Protein AF-A0A5J4SPM7-F1 (afdb_monomer_lite)

Foldseek 3Di:
DPDPVVVVVVVVVPPPQDWDWDDQDPDIDTAGPVQVVQNVQLVVLVCQQVAQQCNPVPRAHRADSLQSVLVVLLVRVLQVVCCVVPVDGADHWHWDADGNNKIWTWDDDPQKTKIKIQHHSQPKIKMWMDRVPPDIDIDIGRSNDDDSVPDDTRDDD

Structure (mmCIF, N/CA/C/O backbone):
data_AF-A0A5J4SPM7-F1
#
_entry.id   AF-A0A5J4SPM7-F1
#
loop_
_atom_site.group_PDB
_atom_site.id
_atom_site.type_symbol
_atom_site.label_atom_id
_atom_site.label_alt_id
_atom_site.label_comp_id
_atom_site.label_asym_id
_atom_site.label_entity_id
_atom_site.label_seq_id
_atom_site.pdbx_PDB_ins_code
_atom_site.Cartn_x
_atom_site.Cartn_y
_atom_site.Cartn_z
_atom_site.occupancy
_atom_site.B_iso_or_equiv
_atom_site.auth_seq_id
_atom_site.auth_comp_id
_atom_site.auth_asym_id
_atom_site.auth_atom_id
_atom_site.pdbx_PDB_model_num
ATOM 1 N N . MET A 1 1 ? -25.892 44.968 8.068 1.00 48.62 1 MET A N 1
ATOM 2 C CA . MET A 1 1 ? -24.597 44.556 8.648 1.00 48.62 1 MET A CA 1
ATOM 3 C C . MET A 1 1 ? -24.746 43.128 9.150 1.00 48.62 1 MET A C 1
ATOM 5 O O . MET A 1 1 ? -25.232 42.936 10.255 1.00 48.62 1 MET A O 1
ATOM 9 N N . ALA A 1 2 ? -24.437 42.134 8.314 1.00 47.12 2 ALA A N 1
ATOM 10 C CA . ALA A 1 2 ? -24.294 40.752 8.770 1.00 47.12 2 ALA A CA 1
ATOM 11 C C . ALA A 1 2 ? -22.929 40.648 9.463 1.00 47.12 2 ALA A C 1
ATOM 13 O O . ALA A 1 2 ? -21.918 41.050 8.888 1.00 47.12 2 ALA A O 1
ATOM 14 N N . THR A 1 3 ? -22.915 40.249 10.730 1.00 48.22 3 THR A N 1
ATOM 15 C CA . THR A 1 3 ? -21.706 40.210 11.556 1.00 48.22 3 THR A CA 1
ATOM 16 C C . THR A 1 3 ? -20.818 39.033 11.147 1.00 48.22 3 THR A C 1
ATOM 18 O O . THR A 1 3 ? -21.316 37.949 10.847 1.00 48.22 3 THR A O 1
ATOM 21 N N . LEU A 1 4 ? -19.497 39.244 11.158 1.00 52.56 4 LEU A N 1
ATOM 22 C CA . LEU A 1 4 ? -18.453 38.249 10.852 1.00 52.56 4 LEU A CA 1
ATOM 23 C C . LEU A 1 4 ? -18.667 36.889 11.560 1.00 52.56 4 LEU A C 1
ATOM 25 O O . LEU A 1 4 ? -18.386 35.849 10.977 1.00 52.56 4 LEU A O 1
ATOM 29 N N . ASN A 1 5 ? -19.303 36.883 12.739 1.00 57.19 5 ASN A N 1
ATOM 30 C CA . ASN A 1 5 ? -19.656 35.676 13.501 1.00 57.19 5 ASN A CA 1
ATOM 31 C C . ASN A 1 5 ? -20.579 34.685 12.764 1.00 57.19 5 ASN A C 1
ATOM 33 O O . ASN A 1 5 ? -20.575 33.496 13.075 1.00 57.19 5 ASN A O 1
ATOM 37 N N . SER A 1 6 ? -21.389 35.149 11.808 1.00 60.97 6 SER A N 1
ATOM 38 C CA . SER A 1 6 ? -22.260 34.274 11.009 1.00 60.97 6 SER A CA 1
ATOM 39 C C . SER A 1 6 ? -21.468 33.524 9.939 1.00 60.97 6 SER A C 1
ATOM 41 O O . SER A 1 6 ? -21.817 32.397 9.607 1.00 60.97 6 SER A O 1
ATOM 43 N N . LEU A 1 7 ? -20.396 34.129 9.414 1.00 56.75 7 LEU A N 1
ATOM 44 C CA . LEU A 1 7 ? -19.553 33.499 8.402 1.00 56.75 7 LEU A CA 1
ATOM 45 C C . LEU A 1 7 ? -18.629 32.454 9.031 1.00 56.75 7 LEU A C 1
ATOM 47 O O . LEU A 1 7 ? -18.520 31.376 8.477 1.00 56.75 7 LEU A O 1
ATOM 51 N N . ASP A 1 8 ? -18.047 32.710 10.205 1.00 58.88 8 ASP A N 1
ATOM 52 C CA . ASP A 1 8 ? -17.211 31.716 10.902 1.00 58.88 8 ASP A CA 1
ATOM 53 C C . ASP A 1 8 ? -18.027 30.510 11.391 1.00 58.88 8 ASP A C 1
ATOM 55 O O . ASP A 1 8 ? -17.597 29.369 11.252 1.00 58.88 8 ASP A O 1
ATOM 59 N N . SER A 1 9 ? -19.254 30.738 11.873 1.00 58.12 9 SER A N 1
ATOM 60 C CA . SER A 1 9 ? -20.209 29.665 12.186 1.00 58.12 9 SER A CA 1
ATOM 61 C C . SER A 1 9 ? -20.614 28.879 10.928 1.00 58.12 9 SER A C 1
ATOM 63 O O . SER A 1 9 ? -20.630 27.645 10.924 1.00 58.12 9 SER A O 1
ATOM 65 N N . PHE A 1 10 ? -20.849 29.574 9.813 1.00 57.56 10 PHE A N 1
ATOM 66 C CA . PHE A 1 10 ? -21.133 28.948 8.522 1.00 57.56 10 PHE A CA 1
ATOM 67 C C . PHE A 1 10 ? -19.929 28.164 7.976 1.00 57.56 10 PHE A C 1
ATOM 69 O O . PHE A 1 10 ? -20.086 27.043 7.523 1.00 57.56 10 PHE A O 1
ATOM 76 N N . LEU A 1 11 ? -18.708 28.680 8.099 1.00 50.69 11 LEU A N 1
ATOM 77 C CA . LEU A 1 11 ? -17.476 28.006 7.681 1.00 50.69 11 LEU A CA 1
ATOM 78 C C . LEU A 1 11 ? -17.077 26.866 8.625 1.00 50.69 11 LEU A C 1
ATOM 80 O O . LEU A 1 11 ? -16.393 25.952 8.193 1.00 50.69 11 LEU A O 1
ATOM 84 N N . SER A 1 12 ? -17.522 26.881 9.883 1.00 53.44 12 SER A N 1
ATOM 85 C CA . SER A 1 12 ? -17.404 25.735 10.795 1.00 53.44 12 SER A CA 1
ATOM 86 C C . SER A 1 12 ? -18.469 24.655 10.556 1.00 53.44 12 SER A C 1
ATOM 88 O O . SER A 1 12 ? -18.265 23.504 10.930 1.00 53.44 12 SER A O 1
ATOM 90 N N . SER A 1 13 ? -19.595 25.010 9.924 1.00 50.16 13 SER A N 1
ATOM 91 C CA . SER A 1 13 ? -20.666 24.074 9.540 1.00 50.16 13 SER A CA 1
ATOM 92 C C . SER A 1 13 ? -20.545 23.579 8.098 1.00 50.16 13 SER A C 1
ATOM 94 O O . SER A 1 13 ? -21.043 22.501 7.776 1.00 50.16 13 SER A O 1
ATOM 96 N N . ILE A 1 14 ? -19.821 24.301 7.241 1.00 48.16 14 ILE A N 1
ATOM 97 C CA . ILE A 1 14 ? -19.238 23.740 6.031 1.00 48.16 14 ILE A CA 1
ATOM 98 C C . ILE A 1 14 ? -17.984 23.001 6.478 1.00 48.16 14 ILE A C 1
ATOM 100 O O . ILE A 1 14 ? -16.951 23.605 6.736 1.00 48.16 14 ILE A O 1
ATOM 104 N N . ASN A 1 15 ? -18.066 21.680 6.557 1.00 52.09 15 ASN A N 1
ATOM 105 C CA . ASN A 1 15 ? -16.905 20.818 6.723 1.00 52.09 15 ASN A CA 1
ATOM 106 C C . ASN A 1 15 ? -16.030 20.905 5.453 1.00 52.09 15 ASN A C 1
ATOM 108 O O . ASN A 1 15 ? -16.024 19.993 4.627 1.00 52.09 15 ASN A O 1
ATOM 112 N N . ILE A 1 16 ? -15.359 22.044 5.227 1.00 55.81 16 ILE A N 1
ATOM 113 C CA . ILE A 1 16 ? -14.325 22.175 4.203 1.00 55.81 16 ILE A CA 1
ATOM 114 C C . ILE A 1 16 ? -13.153 21.379 4.754 1.00 55.81 16 ILE A C 1
ATOM 116 O O . ILE A 1 16 ? -12.290 21.924 5.444 1.00 55.81 16 ILE A O 1
ATOM 120 N N . GLN A 1 17 ? -13.173 20.070 4.507 1.00 63.72 17 GLN A N 1
ATOM 121 C CA . GLN A 1 17 ? -12.038 19.215 4.800 1.00 63.72 17 GLN A CA 1
ATOM 122 C C . GLN A 1 17 ? -10.814 19.873 4.176 1.00 63.72 17 GLN A C 1
ATOM 124 O O . GLN A 1 17 ? -10.783 20.148 2.973 1.00 63.72 17 GLN A O 1
ATOM 129 N N . ARG A 1 18 ? -9.832 20.207 5.013 1.00 85.06 18 ARG A N 1
ATOM 130 C CA . ARG A 1 18 ? -8.551 20.677 4.506 1.00 85.06 18 ARG A CA 1
ATOM 131 C C . ARG A 1 18 ? -7.925 19.508 3.755 1.00 85.06 18 ARG A C 1
ATOM 133 O O . ARG A 1 18 ? -7.918 18.379 4.244 1.00 85.06 18 ARG A O 1
ATOM 140 N N . LEU A 1 19 ? -7.490 19.788 2.533 1.00 91.19 19 LEU A N 1
ATOM 141 C CA . LEU A 1 19 ? -6.894 18.802 1.648 1.00 91.19 19 LEU A CA 1
ATOM 142 C C . LEU A 1 19 ? -5.424 19.146 1.461 1.00 91.19 19 LEU A C 1
ATOM 144 O O . LEU A 1 19 ? -5.074 20.274 1.117 1.00 91.19 19 LEU A O 1
ATOM 148 N N . GLU A 1 20 ? -4.588 18.145 1.664 1.00 94.38 20 GLU A N 1
ATOM 149 C CA . GLU A 1 20 ? -3.213 18.110 1.204 1.00 94.38 20 GLU A CA 1
ATOM 150 C C . GLU A 1 20 ? -3.167 17.529 -0.214 1.00 94.38 20 GLU A C 1
ATOM 152 O O . GLU A 1 20 ? -4.097 16.849 -0.666 1.00 94.38 20 GLU A O 1
ATOM 157 N N . THR A 1 21 ? -2.067 17.779 -0.921 1.00 95.38 21 THR A N 1
ATOM 158 C CA . THR A 1 21 ? -1.833 17.201 -2.250 1.00 95.38 21 THR A CA 1
ATOM 159 C C . THR A 1 21 ? -0.586 16.330 -2.254 1.00 95.38 21 THR A C 1
ATOM 161 O O . THR A 1 21 ? 0.427 16.663 -1.637 1.00 95.38 21 THR A O 1
ATOM 164 N N . TYR A 1 22 ? -0.665 15.209 -2.964 1.00 96.62 22 TYR A N 1
ATOM 165 C CA . TYR A 1 22 ? 0.474 14.365 -3.304 1.00 96.62 22 TYR A CA 1
ATOM 166 C C . TYR A 1 22 ? 0.477 14.149 -4.814 1.00 96.62 22 TYR A C 1
ATOM 168 O O . TYR A 1 22 ? -0.584 13.998 -5.414 1.00 96.62 22 TYR A O 1
ATOM 176 N N . THR A 1 23 ? 1.646 14.197 -5.443 1.00 96.56 23 THR A N 1
ATOM 177 C CA . THR A 1 23 ? 1.794 13.976 -6.887 1.00 96.56 23 THR A CA 1
ATOM 178 C C . THR A 1 23 ? 2.712 12.788 -7.089 1.00 96.56 23 THR A C 1
ATOM 180 O O . THR A 1 23 ? 3.804 12.773 -6.530 1.00 96.56 23 THR A O 1
ATOM 183 N N . CYS A 1 24 ? 2.270 11.818 -7.880 1.00 95.44 24 CYS A N 1
ATOM 184 C CA . CYS A 1 24 ? 3.075 10.680 -8.297 1.00 95.44 24 CYS A CA 1
ATOM 185 C C . CYS A 1 24 ? 2.943 10.549 -9.810 1.00 95.44 24 CYS A C 1
ATOM 187 O O . CYS A 1 24 ? 1.830 10.467 -10.327 1.00 95.44 24 CYS A O 1
ATOM 189 N N . GLU A 1 25 ? 4.073 10.600 -10.513 1.00 91.06 25 GLU A N 1
ATOM 190 C CA . GLU A 1 25 ? 4.115 10.665 -11.975 1.00 91.06 25 GLU A CA 1
ATOM 191 C C . GLU A 1 25 ? 3.183 11.756 -12.545 1.00 91.06 25 GLU A C 1
ATOM 193 O O . GLU A 1 25 ? 3.456 12.946 -12.387 1.00 91.06 25 GLU A O 1
ATOM 198 N N . ASN A 1 26 ? 2.084 11.358 -13.196 1.00 90.25 26 ASN A N 1
ATOM 199 C CA . ASN A 1 26 ? 1.096 12.246 -13.815 1.00 90.25 26 ASN A CA 1
ATOM 200 C C . ASN A 1 26 ? -0.225 12.327 -13.025 1.00 90.25 26 ASN A C 1
ATOM 202 O O . ASN A 1 26 ? -1.168 12.978 -13.480 1.00 90.25 26 ASN A O 1
ATOM 206 N N . GLU A 1 27 ? -0.314 11.677 -11.862 1.00 94.12 27 GLU A N 1
ATOM 207 C CA . GLU A 1 27 ? -1.502 11.666 -11.009 1.00 94.12 27 GLU A CA 1
ATOM 208 C C . GLU A 1 27 ? -1.349 12.630 -9.827 1.00 94.12 27 GLU A C 1
ATOM 210 O O . GLU A 1 27 ? -0.318 12.681 -9.152 1.00 94.12 27 GLU A O 1
ATOM 215 N N . VAL A 1 28 ? -2.410 13.398 -9.557 1.00 96.62 28 VAL A N 1
ATOM 216 C CA . VAL A 1 28 ? -2.501 14.295 -8.400 1.00 96.62 28 VAL A CA 1
ATOM 217 C C . VAL A 1 28 ? -3.594 13.789 -7.472 1.00 96.62 28 VAL A C 1
ATOM 219 O O . VAL A 1 28 ? -4.771 13.740 -7.829 1.00 96.62 28 VAL A O 1
ATOM 222 N N . PHE A 1 29 ? -3.206 13.470 -6.246 1.00 96.81 29 PHE A N 1
ATOM 223 C CA . PHE A 1 29 ? -4.092 12.979 -5.207 1.00 96.81 29 PHE A CA 1
ATOM 224 C C . PHE A 1 29 ? -4.439 14.098 -4.233 1.00 96.81 29 PHE A C 1
ATOM 226 O O . PHE A 1 29 ? -3.554 14.743 -3.672 1.00 96.81 29 PHE A O 1
ATOM 233 N N . SER A 1 30 ? -5.733 14.292 -3.980 1.00 95.38 30 SER A N 1
ATOM 234 C CA . SER A 1 30 ? -6.211 15.089 -2.846 1.00 95.38 30 SER A CA 1
ATOM 235 C C . SER A 1 30 ? -6.432 14.190 -1.635 1.00 95.38 30 SER A C 1
ATOM 237 O O . SER A 1 30 ? -7.188 13.213 -1.720 1.00 95.38 30 SER A O 1
ATOM 239 N N . ILE A 1 31 ? -5.785 14.523 -0.523 1.00 95.44 31 ILE A N 1
ATOM 240 C CA . ILE A 1 31 ? -5.717 13.705 0.689 1.00 95.44 31 ILE A CA 1
ATOM 241 C C . ILE A 1 31 ? -6.232 14.540 1.873 1.00 95.44 31 ILE A C 1
ATOM 243 O O . ILE A 1 31 ? -5.764 15.662 2.046 1.00 95.44 31 ILE A O 1
ATOM 247 N N . PRO A 1 32 ? -7.171 14.039 2.695 1.00 95.38 32 PRO A N 1
ATOM 248 C CA . PRO A 1 32 ? -7.556 14.689 3.951 1.00 95.38 32 PRO A CA 1
ATOM 249 C C . PRO A 1 32 ? -6.342 15.029 4.823 1.00 95.38 32 PRO A C 1
ATOM 251 O O . PRO A 1 32 ? -5.438 14.206 4.969 1.00 95.38 32 PRO A O 1
ATOM 254 N N . THR A 1 33 ? -6.307 16.220 5.425 1.00 94.88 33 THR A N 1
ATOM 255 C CA . THR A 1 33 ? -5.197 16.640 6.301 1.00 94.88 33 THR A CA 1
ATOM 256 C C . THR A 1 33 ? -4.978 15.680 7.478 1.00 94.88 33 THR A C 1
ATOM 258 O O . THR A 1 33 ? -3.853 15.539 7.958 1.00 94.88 33 THR A O 1
ATOM 261 N N . GLU A 1 34 ? -6.010 14.969 7.924 1.00 94.75 34 GLU A N 1
ATOM 262 C CA . GLU A 1 34 ? -5.936 13.916 8.942 1.00 94.75 34 GLU A CA 1
ATOM 263 C C . GLU A 1 34 ? -5.013 12.761 8.516 1.00 94.75 34 GLU A C 1
ATOM 265 O O . GLU A 1 34 ? -4.312 12.185 9.346 1.00 94.75 34 GLU A O 1
ATOM 270 N N . LEU A 1 35 ? -4.925 12.494 7.209 1.00 95.94 35 LEU A N 1
ATOM 271 C CA . LEU A 1 35 ? -4.050 11.490 6.605 1.00 95.94 35 LEU A CA 1
ATOM 272 C C . LEU A 1 35 ? -2.684 12.063 6.180 1.00 95.94 35 LEU A C 1
ATOM 274 O O . LEU A 1 35 ? -1.932 11.397 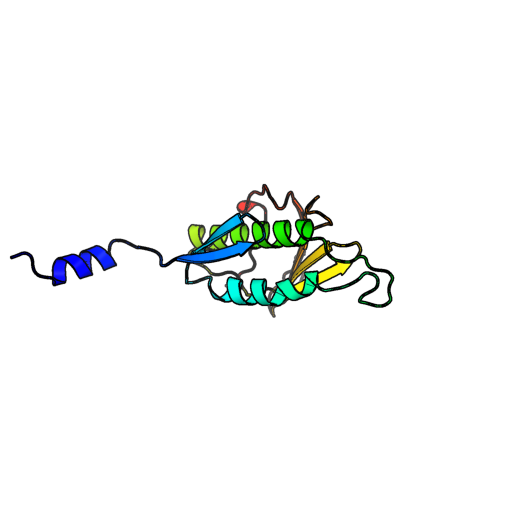5.473 1.00 95.94 35 LEU A O 1
ATOM 278 N N . ARG A 1 36 ? -2.296 13.273 6.612 1.00 95.06 36 ARG A N 1
ATOM 279 C CA . ARG A 1 36 ? -1.018 13.910 6.215 1.00 95.06 36 ARG A CA 1
ATOM 280 C C . ARG A 1 36 ? 0.228 13.064 6.497 1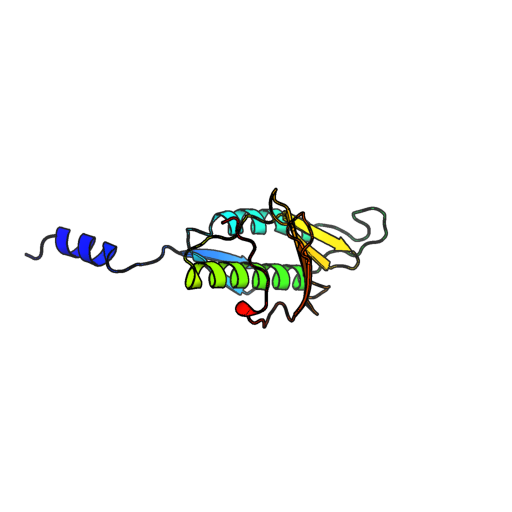.00 95.06 36 ARG A C 1
ATOM 282 O O . ARG A 1 36 ? 1.226 13.196 5.796 1.00 95.06 36 ARG A O 1
ATOM 289 N N . ASN A 1 37 ? 0.189 12.204 7.516 1.00 95.69 37 ASN A N 1
ATOM 290 C CA . ASN A 1 37 ? 1.315 11.330 7.848 1.00 95.69 37 ASN A CA 1
ATOM 291 C C . ASN A 1 37 ? 1.583 10.314 6.730 1.00 95.69 37 ASN A C 1
ATOM 293 O O . ASN A 1 37 ? 2.735 9.945 6.511 1.00 95.69 37 ASN A O 1
ATOM 297 N N . LEU A 1 38 ? 0.552 9.943 5.964 1.00 96.69 38 LEU A N 1
ATOM 298 C CA . LEU A 1 38 ? 0.700 9.088 4.794 1.00 96.69 38 LEU A CA 1
ATOM 299 C C . LEU A 1 38 ? 1.596 9.737 3.731 1.00 96.69 38 LEU A C 1
ATOM 301 O O . LEU A 1 38 ? 2.439 9.069 3.145 1.00 96.69 38 LEU A O 1
ATOM 305 N N . ILE A 1 39 ? 1.491 11.056 3.540 1.00 97.06 39 ILE A N 1
ATOM 306 C CA . ILE A 1 39 ? 2.344 11.797 2.598 1.00 97.06 39 ILE A CA 1
ATOM 307 C C . ILE A 1 39 ? 3.817 11.692 2.999 1.00 97.06 39 ILE A C 1
ATOM 309 O O . ILE A 1 39 ? 4.680 11.555 2.137 1.00 97.06 39 ILE A O 1
ATOM 313 N N . ALA A 1 40 ? 4.119 11.759 4.298 1.00 96.31 40 ALA A N 1
ATOM 314 C CA . ALA A 1 40 ? 5.491 11.631 4.779 1.00 96.31 40 ALA A CA 1
ATOM 315 C C . ALA A 1 40 ? 6.061 10.228 4.512 1.00 96.31 40 ALA A C 1
ATOM 317 O O . ALA A 1 40 ? 7.219 10.114 4.112 1.00 96.31 40 ALA A O 1
ATOM 318 N N . VAL A 1 41 ? 5.247 9.180 4.681 1.00 97.75 41 VAL A N 1
ATOM 319 C CA . VAL A 1 41 ? 5.636 7.801 4.352 1.00 97.75 41 VAL A CA 1
ATOM 320 C C . VAL A 1 41 ? 5.878 7.633 2.858 1.00 97.75 41 VAL A C 1
ATOM 322 O O . VAL A 1 41 ? 6.934 7.137 2.481 1.00 97.75 41 VAL A O 1
ATOM 325 N N . LEU A 1 42 ? 4.959 8.101 2.010 1.00 98.19 42 LEU A N 1
ATOM 326 C CA . LEU A 1 42 ? 5.097 8.000 0.555 1.00 98.19 42 LEU A CA 1
ATOM 327 C C . LEU A 1 42 ? 6.348 8.728 0.051 1.00 98.19 42 LEU A C 1
ATOM 329 O O . LEU A 1 42 ? 7.138 8.145 -0.682 1.00 98.19 42 LEU A O 1
ATOM 333 N N . LYS A 1 43 ? 6.601 9.951 0.534 1.00 97.31 43 LYS A N 1
ATOM 334 C CA . LYS A 1 43 ? 7.821 10.705 0.199 1.00 97.31 43 LYS A CA 1
ATOM 335 C C . LYS A 1 43 ? 9.098 9.990 0.618 1.00 97.31 43 LYS A C 1
ATOM 337 O O . LYS A 1 43 ? 10.099 10.061 -0.081 1.00 97.31 43 LYS A O 1
ATOM 342 N N . LYS A 1 44 ? 9.092 9.323 1.774 1.00 97.56 44 LYS A N 1
ATOM 343 C CA . LYS A 1 44 ? 10.235 8.509 2.200 1.00 97.56 44 LYS A CA 1
ATOM 344 C C . LYS A 1 44 ? 10.403 7.290 1.290 1.00 97.56 44 LYS A C 1
ATOM 346 O O . LYS A 1 44 ? 11.529 6.949 0.957 1.00 97.56 44 LYS A O 1
ATOM 351 N N . ALA A 1 45 ? 9.304 6.653 0.895 1.00 97.88 45 ALA A N 1
ATOM 352 C CA . ALA A 1 45 ? 9.315 5.471 0.042 1.00 97.88 45 ALA A CA 1
ATOM 353 C C . ALA A 1 45 ? 9.786 5.762 -1.396 1.00 97.88 45 ALA A C 1
ATOM 355 O O . ALA A 1 45 ? 10.249 4.847 -2.066 1.00 97.88 45 ALA A O 1
ATOM 356 N N . GLU A 1 46 ? 9.752 7.014 -1.866 1.00 97.25 46 GLU A N 1
ATOM 357 C CA . GLU A 1 46 ? 10.271 7.395 -3.193 1.00 97.25 46 GLU A CA 1
ATOM 358 C C . GLU A 1 46 ? 11.746 7.009 -3.403 1.00 97.25 46 GLU A C 1
ATOM 360 O O . GLU A 1 46 ? 12.143 6.731 -4.532 1.00 97.25 46 GLU A O 1
ATOM 365 N N . THR A 1 47 ? 12.555 6.897 -2.339 1.00 96.56 47 THR A N 1
ATOM 366 C CA . THR A 1 47 ? 13.966 6.476 -2.455 1.00 96.56 47 THR A CA 1
ATOM 367 C C . THR A 1 47 ? 14.121 5.050 -2.987 1.00 96.56 47 THR A C 1
ATOM 369 O O . THR A 1 47 ? 15.197 4.671 -3.438 1.00 96.56 47 THR A O 1
ATOM 372 N N . ILE A 1 48 ? 13.060 4.241 -2.945 1.00 96.62 48 ILE A N 1
ATOM 373 C CA . ILE A 1 48 ? 13.040 2.883 -3.497 1.00 96.62 48 ILE A CA 1
ATOM 374 C C . ILE A 1 48 ? 13.254 2.903 -5.022 1.00 96.62 48 ILE A C 1
ATOM 376 O O . ILE A 1 48 ? 13.858 1.983 -5.568 1.00 96.62 48 ILE A O 1
ATOM 380 N N . LEU A 1 49 ? 12.836 3.974 -5.705 1.00 96.69 49 LEU A N 1
ATOM 381 C CA . LEU A 1 49 ? 13.042 4.155 -7.148 1.00 96.69 49 LEU A CA 1
ATOM 382 C C . LEU A 1 49 ? 14.512 4.395 -7.526 1.00 96.69 49 LEU A C 1
ATOM 384 O O . LEU A 1 49 ? 14.875 4.302 -8.696 1.00 96.69 49 LEU A O 1
ATOM 388 N N . GLU A 1 50 ? 15.363 4.724 -6.554 1.00 96.31 50 GLU A N 1
ATOM 389 C CA . GLU A 1 50 ? 16.796 4.946 -6.768 1.00 96.31 50 GLU A CA 1
ATOM 390 C C . GLU A 1 50 ? 17.609 3.644 -6.677 1.00 96.31 50 GLU A C 1
ATOM 392 O O . GLU A 1 50 ? 18.802 3.628 -7.008 1.00 96.31 50 GLU A O 1
ATOM 397 N N . LEU A 1 51 ? 16.980 2.551 -6.229 1.00 95.00 51 LEU A N 1
ATOM 398 C CA . LEU A 1 51 ? 17.614 1.243 -6.124 1.00 95.00 51 LEU A CA 1
ATOM 399 C C . LEU A 1 51 ? 17.936 0.695 -7.513 1.00 95.00 51 LEU A C 1
ATOM 401 O O . LEU A 1 51 ? 17.149 0.784 -8.452 1.00 95.00 51 LEU A O 1
ATOM 405 N N . LYS A 1 52 ? 19.127 0.113 -7.634 1.00 94.50 52 LYS A N 1
ATOM 406 C CA . LYS A 1 52 ? 19.573 -0.570 -8.851 1.00 94.50 52 LYS A CA 1
ATOM 407 C C . LYS A 1 52 ? 19.236 -2.052 -8.762 1.00 94.50 52 LYS A C 1
ATOM 409 O O . LYS A 1 52 ? 18.941 -2.554 -7.683 1.00 94.50 52 LYS A O 1
ATOM 414 N N . ASP A 1 53 ? 19.347 -2.756 -9.883 1.00 93.88 53 ASP A N 1
ATOM 415 C CA . ASP A 1 53 ? 19.311 -4.217 -9.867 1.00 93.88 53 ASP A CA 1
ATOM 416 C C . ASP A 1 53 ? 20.348 -4.775 -8.881 1.00 93.88 53 ASP A C 1
ATOM 418 O O . ASP A 1 53 ? 21.450 -4.230 -8.742 1.00 93.88 53 ASP A O 1
ATOM 422 N N . ASN A 1 54 ? 19.991 -5.883 -8.234 1.00 92.62 54 ASN A N 1
ATOM 423 C CA . ASN A 1 54 ? 20.774 -6.561 -7.209 1.00 92.62 54 ASN A CA 1
ATOM 424 C C . ASN A 1 54 ? 21.080 -5.665 -5.990 1.00 92.62 54 ASN A C 1
ATOM 426 O O . ASN A 1 54 ? 22.191 -5.702 -5.458 1.00 92.62 54 ASN A O 1
ATOM 430 N N . TRP A 1 55 ? 20.119 -4.834 -5.566 1.00 90.81 55 TRP A N 1
ATOM 431 C CA . TRP A 1 55 ? 20.265 -3.912 -4.427 1.00 90.81 55 TRP A CA 1
ATOM 432 C C . TRP A 1 55 ? 20.447 -4.614 -3.072 1.00 90.81 55 TRP A C 1
ATOM 434 O O . TRP A 1 55 ? 20.915 -3.981 -2.126 1.00 90.81 55 TRP A O 1
ATOM 444 N N . ASP A 1 56 ? 20.117 -5.899 -2.988 1.00 89.88 56 ASP A N 1
ATOM 445 C CA . ASP A 1 56 ? 20.215 -6.751 -1.799 1.00 89.88 56 A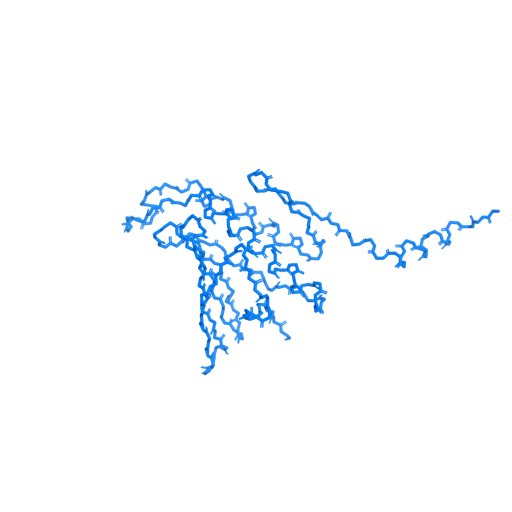SP A CA 1
ATOM 446 C C . ASP A 1 56 ? 21.211 -7.910 -1.936 1.00 89.88 56 ASP A C 1
ATOM 448 O O . ASP A 1 56 ? 21.297 -8.748 -1.047 1.00 89.88 56 ASP A O 1
ATOM 452 N N . GLU A 1 57 ? 21.975 -7.958 -3.030 1.00 91.56 57 GLU A N 1
ATOM 453 C CA . GLU A 1 57 ? 22.902 -9.055 -3.344 1.00 91.56 57 GLU A CA 1
ATOM 454 C C . GLU A 1 57 ? 22.234 -10.425 -3.613 1.00 91.56 57 GLU A C 1
ATOM 456 O O . GLU A 1 57 ? 22.939 -11.424 -3.778 1.00 91.56 57 GLU A O 1
ATOM 461 N N . GLU A 1 58 ? 20.902 -10.482 -3.745 1.00 92.00 58 GLU A N 1
ATOM 462 C CA . GLU A 1 58 ? 20.135 -11.711 -4.023 1.00 92.00 58 GLU A CA 1
ATOM 463 C C . GLU A 1 58 ? 19.615 -11.797 -5.469 1.00 92.00 58 GLU A C 1
ATOM 465 O O . GLU A 1 58 ? 18.894 -12.723 -5.843 1.00 92.00 58 GLU A O 1
ATOM 470 N N . GLY A 1 59 ? 20.018 -10.859 -6.323 1.00 90.00 59 GLY A N 1
ATOM 471 C CA . GLY A 1 59 ? 19.620 -10.788 -7.725 1.00 90.00 59 GLY A CA 1
ATOM 472 C C . GLY A 1 59 ? 18.272 -10.109 -7.955 1.00 90.00 59 GLY A C 1
ATOM 473 O O . GLY A 1 59 ? 17.733 -10.234 -9.055 1.00 90.00 59 GLY A O 1
ATOM 474 N N . ASN A 1 60 ? 17.725 -9.395 -6.963 1.00 91.44 60 ASN A N 1
ATOM 475 C CA . ASN A 1 60 ? 16.426 -8.746 -7.108 1.00 91.44 60 ASN A CA 1
ATOM 476 C C . ASN A 1 60 ? 16.455 -7.568 -8.084 1.00 91.44 60 ASN A C 1
ATOM 478 O O . ASN A 1 60 ? 17.392 -6.770 -8.125 1.00 91.44 60 ASN A O 1
ATOM 482 N N . GLU A 1 61 ? 15.400 -7.468 -8.885 1.00 91.69 61 GLU A N 1
ATOM 483 C CA . GLU A 1 61 ? 15.232 -6.392 -9.858 1.00 91.69 61 GLU A CA 1
ATOM 484 C C . GLU A 1 61 ? 14.975 -5.050 -9.158 1.00 91.69 61 GLU A C 1
ATOM 486 O O . GLU A 1 61 ? 14.416 -4.995 -8.057 1.00 91.69 61 GLU A O 1
ATOM 491 N N . HIS A 1 62 ? 15.364 -3.954 -9.810 1.00 94.25 62 HIS A N 1
ATOM 492 C CA . HIS A 1 62 ? 14.934 -2.620 -9.401 1.00 94.25 62 HIS A CA 1
ATOM 493 C C . HIS A 1 62 ? 13.403 -2.481 -9.430 1.00 94.25 62 HIS A C 1
ATOM 495 O O . HIS A 1 62 ? 12.688 -3.195 -10.139 1.00 94.25 62 HIS A O 1
ATOM 501 N N . ILE A 1 63 ? 12.898 -1.502 -8.683 1.00 97.94 63 ILE A N 1
ATOM 502 C CA . ILE A 1 63 ? 11.474 -1.175 -8.657 1.00 97.94 63 ILE A CA 1
ATOM 503 C C . ILE A 1 63 ? 11.139 -0.238 -9.817 1.00 97.94 63 ILE A C 1
ATOM 505 O O . ILE A 1 63 ? 11.740 0.829 -9.961 1.00 97.94 63 ILE A O 1
ATOM 509 N N . SER A 1 64 ? 10.159 -0.620 -10.639 1.00 97.31 64 SER A N 1
ATOM 510 C CA . SER A 1 64 ? 9.704 0.228 -11.738 1.00 97.31 64 SER A CA 1
ATOM 511 C C . SER A 1 64 ? 8.843 1.395 -11.220 1.00 97.31 64 SER A C 1
ATOM 513 O O . SER A 1 64 ? 8.125 1.249 -10.222 1.00 97.31 64 SER A O 1
ATOM 515 N N . PRO A 1 65 ? 8.844 2.551 -11.913 1.00 97.62 65 PRO A N 1
ATOM 516 C CA . PRO A 1 65 ? 7.915 3.641 -11.612 1.00 97.62 65 PRO A CA 1
ATOM 517 C C . PRO A 1 65 ? 6.445 3.197 -11.620 1.00 97.62 65 PRO A C 1
ATOM 519 O O . PRO A 1 65 ? 5.672 3.634 -10.771 1.00 97.62 65 PRO A O 1
ATOM 522 N N . ALA A 1 66 ? 6.085 2.243 -12.488 1.00 97.88 66 ALA A N 1
ATOM 523 C CA . ALA A 1 66 ? 4.744 1.668 -12.549 1.00 97.88 66 ALA A CA 1
ATOM 524 C C . ALA A 1 66 ? 4.365 0.906 -11.265 1.00 97.88 66 ALA A C 1
ATOM 526 O O . ALA A 1 66 ? 3.279 1.136 -10.732 1.00 97.88 66 ALA A O 1
ATOM 527 N N . THR A 1 67 ? 5.253 0.063 -10.711 1.00 98.50 67 THR A N 1
ATOM 528 C CA . THR A 1 67 ? 5.006 -0.614 -9.420 1.00 98.50 67 THR A CA 1
ATOM 529 C C . THR A 1 67 ? 4.789 0.405 -8.296 1.00 98.50 67 THR A C 1
ATOM 531 O O . THR A 1 67 ? 3.867 0.276 -7.484 1.00 98.50 67 THR A O 1
ATOM 534 N N . PHE A 1 68 ? 5.625 1.447 -8.244 1.00 98.50 68 PHE A N 1
ATOM 535 C CA . PHE A 1 68 ? 5.512 2.487 -7.221 1.00 98.50 68 PHE A CA 1
ATOM 536 C C . PHE A 1 68 ? 4.225 3.311 -7.375 1.00 98.50 68 PHE A C 1
ATOM 538 O O . PHE A 1 68 ? 3.529 3.558 -6.392 1.00 98.50 68 PHE A O 1
ATOM 545 N N . SER A 1 69 ? 3.860 3.669 -8.605 1.00 98.44 69 SER A N 1
ATOM 546 C CA . SER A 1 69 ? 2.615 4.371 -8.931 1.00 98.44 69 SER A CA 1
ATOM 547 C C . SER A 1 69 ? 1.382 3.561 -8.505 1.00 98.44 69 SER A C 1
ATOM 549 O O . SER A 1 69 ? 0.501 4.086 -7.821 1.00 98.44 69 SER A O 1
ATOM 551 N N . ALA A 1 70 ? 1.360 2.250 -8.775 1.00 98.50 70 ALA A N 1
ATOM 552 C CA . ALA A 1 70 ? 0.306 1.347 -8.304 1.00 98.50 70 ALA A CA 1
ATOM 553 C C . ALA A 1 70 ? 0.234 1.270 -6.767 1.00 98.50 70 ALA A C 1
ATOM 555 O O . ALA A 1 70 ? -0.856 1.287 -6.194 1.00 98.50 70 ALA A O 1
ATOM 556 N N . THR A 1 71 ? 1.387 1.266 -6.093 1.00 98.75 71 THR A N 1
ATOM 557 C CA . THR A 1 71 ? 1.485 1.292 -4.622 1.00 98.75 71 THR A CA 1
ATOM 558 C C . THR A 1 71 ? 0.888 2.570 -4.040 1.00 98.75 71 THR A C 1
ATOM 560 O O . THR A 1 71 ? 0.060 2.514 -3.128 1.00 98.75 71 THR A O 1
ATOM 563 N N . VAL A 1 72 ? 1.260 3.730 -4.589 1.00 98.69 72 VAL A N 1
ATOM 564 C CA . VAL A 1 72 ? 0.711 5.038 -4.207 1.00 98.69 72 VAL A CA 1
ATOM 565 C C . VAL A 1 72 ? -0.801 5.065 -4.415 1.00 98.69 72 VAL A C 1
ATOM 567 O O . VAL A 1 72 ? -1.544 5.445 -3.504 1.00 98.69 72 VAL A O 1
ATOM 570 N N . HIS A 1 73 ? -1.253 4.657 -5.603 1.00 98.44 73 HIS A N 1
ATOM 571 C CA . HIS A 1 73 ? -2.659 4.659 -5.980 1.00 98.44 73 HIS A CA 1
ATOM 572 C C . HIS A 1 73 ? -3.491 3.815 -5.013 1.00 98.44 73 HIS A C 1
ATOM 574 O O . HIS A 1 73 ? -4.487 4.302 -4.463 1.00 98.44 73 HIS A O 1
ATOM 580 N N . PHE A 1 74 ? -3.059 2.574 -4.770 1.00 98.69 74 PHE A N 1
ATOM 581 C CA . PHE A 1 74 ? -3.712 1.667 -3.837 1.00 98.69 74 PHE A CA 1
ATOM 582 C C . PHE A 1 74 ? -3.774 2.279 -2.436 1.00 98.69 74 PHE A C 1
ATOM 584 O O . PHE A 1 74 ? -4.863 2.445 -1.886 1.00 98.69 74 PHE A O 1
ATOM 591 N N . LEU A 1 75 ? -2.628 2.665 -1.870 1.00 98.75 75 LEU A N 1
ATOM 592 C CA . LEU A 1 75 ? -2.537 3.055 -0.466 1.00 98.75 75 LEU A CA 1
ATOM 593 C C . LEU A 1 75 ? -3.323 4.337 -0.160 1.00 98.75 75 LEU A C 1
ATOM 595 O O . LEU A 1 75 ? -4.021 4.411 0.853 1.00 98.75 75 LEU A O 1
ATOM 599 N N . ILE A 1 76 ? -3.276 5.333 -1.050 1.00 98.38 76 ILE A N 1
ATOM 600 C CA . ILE A 1 76 ? -4.072 6.558 -0.896 1.00 98.38 76 ILE A CA 1
ATOM 601 C C . ILE A 1 76 ? -5.565 6.248 -1.005 1.00 98.38 76 ILE A C 1
ATOM 603 O O . ILE A 1 76 ? -6.356 6.731 -0.190 1.00 98.38 76 ILE A O 1
ATOM 607 N N . THR A 1 77 ? -5.969 5.452 -1.995 1.00 98.06 77 THR A N 1
ATOM 608 C CA . THR A 1 77 ? -7.379 5.097 -2.202 1.00 98.06 77 THR A CA 1
ATOM 609 C C . THR A 1 77 ? -7.915 4.289 -1.024 1.00 98.06 77 THR A C 1
ATOM 611 O O . THR A 1 77 ? -9.007 4.574 -0.528 1.00 98.06 77 THR A O 1
ATOM 614 N N . TYR A 1 78 ? -7.132 3.337 -0.525 1.00 98.56 78 TYR A N 1
ATOM 615 C CA . TYR A 1 78 ? -7.426 2.522 0.648 1.00 98.56 78 TYR A CA 1
ATOM 616 C C . TYR A 1 78 ? -7.617 3.385 1.903 1.00 98.56 78 TYR A C 1
ATOM 618 O O . TYR A 1 78 ? -8.687 3.353 2.518 1.00 98.56 78 TYR A O 1
ATOM 626 N N . ALA A 1 79 ? -6.637 4.236 2.222 1.00 98.19 79 ALA A N 1
ATOM 627 C CA . ALA A 1 79 ? -6.679 5.112 3.391 1.00 98.19 79 ALA A CA 1
ATOM 628 C C . ALA A 1 79 ? -7.864 6.088 3.342 1.00 98.19 79 ALA A C 1
ATOM 630 O O . ALA A 1 79 ? -8.582 6.253 4.328 1.00 98.19 79 ALA A O 1
ATOM 631 N N . LYS A 1 80 ? -8.119 6.699 2.176 1.00 97.38 80 LYS A N 1
ATOM 632 C CA . LYS A 1 80 ? -9.259 7.606 1.979 1.00 97.38 80 LYS A CA 1
ATOM 633 C C . LYS A 1 80 ? -10.594 6.897 2.142 1.00 97.38 80 LYS A C 1
ATOM 635 O O . LYS A 1 80 ? -11.496 7.456 2.758 1.00 97.38 80 LYS A O 1
ATOM 640 N N . ASN A 1 81 ? -10.740 5.688 1.600 1.00 97.06 81 ASN A N 1
ATOM 641 C CA . ASN A 1 81 ? -11.980 4.935 1.753 1.00 97.06 81 ASN A CA 1
ATOM 642 C C . ASN A 1 81 ? -12.249 4.608 3.222 1.00 97.06 81 ASN A C 1
ATOM 644 O O . ASN A 1 81 ? -13.370 4.824 3.675 1.00 97.06 81 ASN A O 1
ATOM 648 N N . ILE A 1 82 ? -11.248 4.150 3.978 1.00 96.62 82 ILE A N 1
ATOM 649 C CA . ILE A 1 82 ? -11.411 3.896 5.417 1.00 96.62 82 ILE A CA 1
ATOM 650 C C . ILE A 1 82 ? -11.816 5.184 6.136 1.00 96.62 82 ILE A C 1
ATOM 652 O O . ILE A 1 82 ? -12.865 5.205 6.786 1.00 96.62 82 ILE A O 1
ATOM 656 N N . PHE A 1 83 ? -11.077 6.272 5.920 1.00 96.00 83 PHE A N 1
ATOM 657 C CA . PHE A 1 83 ? -11.351 7.561 6.550 1.00 96.00 83 PHE A CA 1
ATOM 658 C C . PHE A 1 83 ? -12.758 8.088 6.252 1.00 96.00 83 PHE A C 1
ATOM 660 O O . PHE A 1 83 ? -13.481 8.467 7.167 1.00 96.00 83 PHE A O 1
ATOM 667 N N . TYR A 1 84 ? -13.209 8.065 4.998 1.00 94.31 84 TYR A N 1
ATOM 668 C CA . TYR A 1 84 ? -14.537 8.581 4.655 1.00 94.31 84 TYR A CA 1
ATOM 669 C C . TYR A 1 84 ? -15.695 7.708 5.148 1.00 94.31 84 TYR A C 1
ATOM 671 O O . TYR A 1 84 ? -16.778 8.239 5.387 1.00 94.31 84 TYR A O 1
ATOM 679 N N . HIS A 1 85 ? -15.495 6.396 5.308 1.00 93.19 85 HIS A N 1
ATOM 680 C CA . HIS A 1 85 ? -16.555 5.494 5.772 1.00 93.19 85 HIS A CA 1
ATOM 681 C C . HIS A 1 85 ? -16.634 5.378 7.296 1.00 93.19 85 HIS A C 1
ATOM 683 O O . HIS A 1 85 ? -17.717 5.128 7.820 1.00 93.19 85 HIS A O 1
ATOM 689 N N . SER A 1 86 ? -15.508 5.515 7.998 1.00 92.25 86 SER A N 1
ATOM 690 C CA . SER A 1 86 ? -15.426 5.282 9.449 1.00 92.25 86 SER A CA 1
ATOM 691 C C . SER A 1 86 ? -15.056 6.520 10.263 1.00 92.25 86 SER A C 1
ATOM 693 O O . SER A 1 86 ? -15.400 6.596 11.436 1.00 92.25 86 SER A O 1
ATOM 695 N N . GLY A 1 87 ? -14.413 7.514 9.648 1.00 92.81 87 GLY A N 1
ATOM 696 C CA . GLY A 1 87 ? -13.760 8.616 10.355 1.00 92.81 87 GLY A CA 1
ATOM 697 C C . GLY A 1 87 ? -12.377 8.257 10.907 1.00 92.81 87 GLY A C 1
ATOM 698 O O . GLY A 1 87 ? -11.688 9.150 11.395 1.00 92.81 87 GLY A O 1
ATOM 699 N N . ASP A 1 88 ? -11.958 6.992 10.798 1.00 94.62 88 ASP A N 1
ATOM 700 C CA . ASP A 1 88 ? -10.688 6.505 11.331 1.00 94.62 88 ASP A CA 1
ATOM 701 C C . ASP A 1 88 ? -9.535 6.720 10.345 1.00 94.62 88 ASP A C 1
ATOM 703 O O . ASP A 1 88 ? -9.683 6.599 9.124 1.00 94.62 88 ASP A O 1
ATOM 707 N N . CYS A 1 89 ? -8.352 7.006 10.881 1.00 96.12 89 CYS A N 1
ATOM 708 C CA . CYS A 1 89 ? -7.113 6.973 10.114 1.00 96.12 89 CYS A CA 1
ATOM 709 C C . CYS A 1 89 ? -6.525 5.565 10.167 1.00 96.12 89 CYS A C 1
ATOM 711 O O . CYS A 1 89 ? -6.525 4.939 11.223 1.00 96.12 89 CYS A O 1
ATOM 713 N N . ILE A 1 90 ? -5.978 5.100 9.044 1.00 97.44 90 ILE A N 1
ATOM 714 C CA . ILE A 1 90 ? -5.180 3.873 9.048 1.00 97.44 90 ILE A CA 1
ATOM 715 C C . ILE A 1 90 ? -3.945 4.043 9.932 1.00 97.44 90 ILE A C 1
ATOM 717 O O . ILE A 1 90 ? -3.387 5.144 10.033 1.00 97.44 90 ILE A O 1
ATOM 721 N N . ASP A 1 91 ? -3.490 2.937 10.510 1.00 97.81 91 ASP A N 1
ATOM 722 C CA . ASP A 1 91 ? -2.153 2.872 11.077 1.00 97.81 91 ASP A CA 1
ATOM 723 C C . ASP A 1 91 ? -1.120 3.171 9.981 1.00 97.81 91 ASP A C 1
ATOM 725 O O . ASP A 1 91 ? -1.378 3.046 8.778 1.00 97.81 91 ASP A O 1
ATOM 729 N N . ILE A 1 92 ? 0.058 3.635 10.385 1.00 97.25 92 ILE A N 1
ATOM 730 C CA . ILE A 1 92 ? 1.086 4.077 9.444 1.00 97.25 92 ILE A CA 1
ATOM 731 C C . ILE A 1 92 ? 1.912 2.865 8.992 1.00 97.25 92 ILE A C 1
ATOM 733 O O . ILE A 1 92 ? 2.582 2.274 9.841 1.00 97.25 92 ILE A O 1
ATOM 737 N N . PRO A 1 93 ? 1.909 2.506 7.693 1.00 98.44 93 PRO A N 1
ATOM 738 C CA . PRO A 1 93 ? 2.669 1.358 7.222 1.00 98.44 93 PRO A CA 1
ATOM 739 C C . PRO A 1 93 ? 4.158 1.667 7.082 1.00 98.44 93 PRO A C 1
ATOM 741 O O . PRO A 1 93 ? 4.572 2.815 6.873 1.00 98.44 93 PRO A O 1
ATOM 744 N N . SER A 1 94 ? 4.952 0.604 7.082 1.00 98.44 94 SER A N 1
ATOM 745 C CA . SER A 1 94 ? 6.254 0.574 6.425 1.00 98.44 94 SER A CA 1
ATOM 746 C C . SER A 1 94 ? 6.072 0.233 4.945 1.00 98.44 94 SER A C 1
ATOM 748 O O . SER A 1 94 ? 5.195 -0.544 4.588 1.00 98.44 94 SER A O 1
ATOM 750 N N . ILE A 1 95 ? 6.893 0.825 4.078 1.00 98.69 95 ILE A N 1
ATOM 751 C CA . ILE A 1 95 ? 6.905 0.530 2.640 1.00 98.69 95 ILE A CA 1
ATOM 752 C C . ILE A 1 95 ? 8.340 0.193 2.260 1.00 98.69 95 ILE A C 1
ATOM 754 O O . ILE A 1 95 ? 9.242 0.991 2.536 1.00 98.69 95 ILE A O 1
ATOM 758 N N . TYR A 1 96 ? 8.559 -0.967 1.653 1.00 96.62 96 TYR A N 1
ATOM 759 C CA . TYR A 1 96 ? 9.890 -1.420 1.255 1.00 96.62 96 TYR A CA 1
ATOM 760 C C . TYR A 1 96 ? 9.849 -2.230 -0.050 1.00 96.62 96 TYR A C 1
ATOM 762 O O . TYR A 1 96 ? 8.825 -2.839 -0.370 1.00 96.62 96 TYR A O 1
ATOM 770 N N . PRO A 1 97 ? 10.941 -2.210 -0.841 1.00 97.50 97 PRO A N 1
ATOM 771 C CA . PRO A 1 97 ? 11.060 -3.078 -2.004 1.00 97.50 97 PRO A CA 1
ATOM 772 C C . PRO A 1 97 ? 11.015 -4.534 -1.551 1.00 97.50 97 PRO A C 1
ATOM 774 O O . PRO A 1 97 ? 11.551 -4.888 -0.499 1.00 97.50 97 PRO A O 1
ATOM 777 N N . SER A 1 98 ? 10.401 -5.370 -2.370 1.00 95.69 98 SER A N 1
ATOM 778 C CA . SER A 1 98 ? 10.356 -6.807 -2.169 1.00 95.69 98 SER A CA 1
ATOM 779 C C . SER A 1 98 ? 10.891 -7.511 -3.412 1.00 95.69 98 SER A C 1
ATOM 781 O O . SER A 1 98 ? 11.395 -6.887 -4.354 1.00 95.69 98 SER A O 1
ATOM 783 N N . SER A 1 99 ? 10.835 -8.836 -3.401 1.00 93.31 99 SER A N 1
ATOM 784 C CA . SER A 1 99 ? 11.399 -9.641 -4.480 1.00 93.31 99 SER A CA 1
ATOM 785 C C . SER A 1 99 ? 10.701 -9.399 -5.825 1.00 93.31 99 SER A C 1
ATOM 787 O O . SER A 1 99 ? 9.544 -8.971 -5.883 1.00 93.31 99 SER A O 1
ATOM 789 N N . ASN A 1 100 ? 11.391 -9.705 -6.926 1.00 93.12 100 ASN A N 1
ATOM 790 C CA . ASN A 1 100 ? 10.827 -9.683 -8.286 1.00 93.12 100 ASN A CA 1
ATOM 791 C C . ASN A 1 100 ? 10.227 -8.329 -8.723 1.00 93.12 100 ASN A C 1
ATOM 793 O O . ASN A 1 100 ? 9.266 -8.299 -9.490 1.00 93.12 100 ASN A O 1
ATOM 797 N N . GLY A 1 101 ? 10.764 -7.205 -8.237 1.00 95.94 101 GLY A N 1
ATOM 798 C CA . GLY A 1 101 ? 10.286 -5.871 -8.619 1.00 95.94 101 GLY A CA 1
ATOM 799 C C . GLY A 1 101 ? 8.948 -5.465 -7.982 1.00 95.94 101 GLY A C 1
ATOM 800 O O . GLY A 1 101 ? 8.297 -4.543 -8.484 1.00 95.94 101 GLY A O 1
ATOM 801 N N . SER A 1 102 ? 8.523 -6.162 -6.921 1.00 98.19 102 SER A N 1
ATOM 802 C CA . SER A 1 102 ? 7.311 -5.870 -6.143 1.00 98.19 102 SER A CA 1
ATOM 803 C C . SER A 1 102 ? 7.590 -4.935 -4.958 1.00 98.19 102 SER A C 1
ATOM 805 O O . SER A 1 102 ? 8.743 -4.689 -4.600 1.00 98.19 102 SER A O 1
ATOM 807 N N . ILE A 1 103 ? 6.538 -4.390 -4.347 1.00 98.75 103 ILE A N 1
ATOM 808 C CA . ILE A 1 103 ? 6.627 -3.548 -3.145 1.00 98.75 103 ILE A CA 1
ATOM 809 C C . ILE A 1 103 ? 5.711 -4.114 -2.066 1.00 98.75 103 ILE A C 1
ATOM 811 O O . ILE A 1 103 ? 4.541 -4.379 -2.333 1.00 98.75 103 ILE A O 1
ATOM 815 N N . ASP A 1 104 ? 6.223 -4.218 -0.845 1.00 98.69 104 ASP A N 1
ATOM 816 C CA . ASP A 1 104 ? 5.431 -4.563 0.331 1.00 98.69 104 ASP A CA 1
ATOM 817 C C . ASP A 1 104 ? 5.003 -3.299 1.087 1.00 98.69 104 ASP A C 1
ATOM 819 O O . ASP A 1 104 ? 5.796 -2.380 1.321 1.00 98.69 104 ASP A O 1
ATOM 823 N N . ILE A 1 105 ? 3.731 -3.273 1.479 1.00 98.81 105 ILE A N 1
ATOM 824 C CA . ILE A 1 105 ? 3.132 -2.316 2.405 1.00 98.81 105 ILE A CA 1
ATOM 825 C C . ILE A 1 105 ? 2.777 -3.094 3.670 1.00 98.81 105 ILE A C 1
ATOM 827 O O . ILE A 1 105 ? 1.887 -3.944 3.643 1.00 98.81 105 ILE A O 1
ATOM 831 N N . ASP A 1 106 ? 3.475 -2.811 4.761 1.00 98.62 106 ASP A N 1
ATOM 832 C CA . ASP A 1 106 ? 3.458 -3.630 5.970 1.00 98.62 106 ASP A CA 1
ATOM 833 C C . ASP A 1 106 ? 2.989 -2.837 7.192 1.00 98.62 106 ASP A C 1
ATOM 835 O O . ASP A 1 106 ? 3.550 -1.794 7.547 1.00 98.62 106 ASP A O 1
ATOM 839 N N . TRP A 1 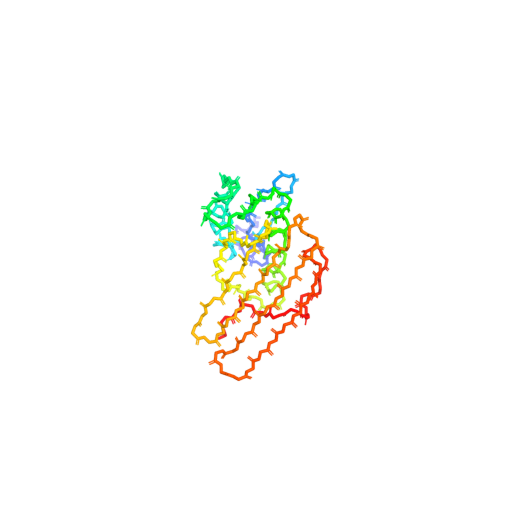107 ? 1.954 -3.354 7.842 1.00 98.38 107 TRP A N 1
ATOM 840 C CA . TRP A 1 107 ? 1.445 -2.911 9.129 1.00 98.38 107 TRP A CA 1
ATOM 841 C C . TRP A 1 107 ? 1.691 -4.007 10.157 1.00 98.38 107 TRP A C 1
ATOM 843 O O . TRP A 1 107 ? 0.915 -4.955 10.268 1.00 98.38 107 TRP A O 1
ATOM 853 N N . GLU A 1 108 ? 2.731 -3.830 10.961 1.00 97.12 108 GLU A N 1
ATOM 854 C CA . GLU A 1 108 ? 3.048 -4.723 12.069 1.00 97.12 108 GLU A CA 1
ATOM 855 C C . GLU A 1 108 ? 2.763 -4.009 13.396 1.00 97.12 108 GLU A C 1
ATOM 857 O O . GLU A 1 108 ? 3.435 -3.041 13.763 1.00 97.12 108 GLU A O 1
ATOM 862 N N . THR A 1 109 ? 1.742 -4.472 14.120 1.00 96.44 109 THR A N 1
ATOM 863 C CA . THR A 1 109 ? 1.339 -3.929 15.426 1.00 96.44 109 THR A CA 1
ATOM 864 C C . THR A 1 109 ? 1.359 -5.014 16.503 1.00 96.44 109 THR A C 1
ATOM 866 O O . THR A 1 109 ? 1.556 -6.197 16.229 1.00 96.44 109 THR A O 1
ATOM 869 N N . GLU A 1 110 ? 1.099 -4.630 17.756 1.00 95.12 110 GLU A N 1
ATOM 870 C CA . GLU A 1 110 ? 0.947 -5.592 18.857 1.00 95.12 110 GLU A CA 1
ATOM 871 C C . GLU A 1 110 ? -0.299 -6.486 18.717 1.00 95.12 110 GLU A C 1
ATOM 873 O O . GLU A 1 110 ? -0.371 -7.537 19.353 1.00 95.12 110 GLU A O 1
ATOM 878 N N . THR A 1 111 ? -1.290 -6.079 17.914 1.00 95.06 111 THR A N 1
ATOM 879 C CA . THR A 1 111 ? -2.611 -6.734 17.859 1.00 95.06 111 THR A CA 1
ATOM 880 C C . THR A 1 111 ? -2.932 -7.378 16.515 1.00 95.06 111 THR A C 1
ATOM 882 O O . THR A 1 111 ? -3.765 -8.282 16.457 1.00 95.06 111 THR A O 1
ATOM 885 N N . TYR A 1 112 ? -2.274 -6.949 15.440 1.00 97.56 112 TYR A N 1
ATOM 886 C CA . TYR A 1 112 ? -2.432 -7.525 14.111 1.00 97.56 112 TYR A CA 1
ATOM 887 C C . TYR A 1 112 ? -1.184 -7.304 13.255 1.00 97.56 112 TYR A C 1
ATOM 889 O O . TYR A 1 112 ? -0.426 -6.355 13.472 1.00 97.56 112 TYR A O 1
ATOM 897 N N . GLY A 1 113 ? -0.987 -8.198 12.291 1.00 98.19 113 GLY A N 1
ATOM 898 C CA . GLY A 1 113 ? -0.084 -8.018 11.161 1.00 98.19 113 GLY A CA 1
ATOM 899 C C . GLY A 1 113 ? -0.908 -7.928 9.883 1.00 98.19 113 GLY A C 1
ATOM 900 O O . GLY A 1 113 ? -1.874 -8.677 9.725 1.00 98.19 113 GLY A O 1
ATOM 901 N N . LEU A 1 114 ? -0.567 -7.019 8.979 1.00 98.62 114 LEU A N 1
ATOM 902 C CA . LEU A 1 114 ? -1.124 -6.966 7.631 1.00 98.62 114 LEU A CA 1
ATOM 903 C C . LEU A 1 114 ? -0.018 -6.582 6.661 1.00 98.62 114 LEU A C 1
ATOM 905 O O . LEU A 1 114 ? 0.523 -5.488 6.755 1.00 98.62 114 LEU A O 1
ATOM 909 N N . ILE A 1 115 ? 0.237 -7.438 5.682 1.00 98.62 115 ILE A N 1
ATOM 910 C CA . ILE A 1 115 ? 1.106 -7.131 4.554 1.00 98.62 115 ILE A CA 1
ATOM 911 C C . ILE A 1 115 ? 0.285 -7.123 3.273 1.00 98.62 115 ILE A C 1
ATOM 913 O O . ILE A 1 115 ? -0.558 -7.995 3.047 1.00 98.62 115 ILE A O 1
ATOM 917 N N . ILE A 1 116 ? 0.527 -6.121 2.438 1.00 98.75 116 ILE A N 1
ATOM 918 C CA . ILE A 1 116 ? -0.004 -6.024 1.084 1.00 98.75 116 ILE A CA 1
ATOM 919 C C . ILE A 1 116 ? 1.180 -5.929 0.133 1.00 98.75 116 ILE A C 1
ATOM 921 O O . ILE A 1 116 ? 1.916 -4.948 0.164 1.00 98.75 116 ILE A O 1
ATOM 925 N N . ASN A 1 117 ? 1.339 -6.934 -0.720 1.00 98.81 117 ASN A N 1
ATOM 926 C CA . ASN A 1 117 ? 2.336 -6.938 -1.782 1.00 98.81 117 ASN A CA 1
ATOM 927 C C . ASN A 1 117 ? 1.698 -6.423 -3.074 1.00 98.81 117 ASN A C 1
ATOM 929 O O . ASN A 1 117 ? 0.676 -6.954 -3.515 1.00 98.81 117 ASN A O 1
ATOM 933 N N . ILE A 1 118 ? 2.300 -5.402 -3.677 1.00 98.81 118 ILE A N 1
ATOM 934 C CA . ILE A 1 118 ? 1.968 -4.896 -5.007 1.00 98.81 118 ILE A CA 1
ATOM 935 C C . ILE A 1 118 ? 2.961 -5.508 -5.987 1.00 98.81 118 ILE A C 1
ATOM 937 O O . ILE A 1 118 ? 4.151 -5.180 -5.960 1.00 98.81 118 ILE A O 1
ATOM 941 N N . ALA A 1 119 ? 2.473 -6.397 -6.849 1.00 98.50 119 ALA A N 1
ATOM 942 C CA . ALA A 1 119 ? 3.306 -7.085 -7.817 1.00 98.50 119 ALA A CA 1
ATOM 943 C C . ALA A 1 119 ? 3.910 -6.106 -8.833 1.00 98.50 119 ALA A C 1
ATOM 945 O O . ALA A 1 119 ? 3.428 -4.984 -9.030 1.00 98.50 119 ALA A O 1
ATOM 946 N N . LYS A 1 120 ? 4.965 -6.565 -9.508 1.00 98.06 120 LYS A N 1
ATOM 947 C CA . LYS A 1 120 ? 5.667 -5.805 -10.541 1.00 98.06 120 LYS A CA 1
ATOM 948 C C . LYS A 1 120 ? 4.701 -5.171 -11.546 1.00 98.06 120 LYS A C 1
ATOM 950 O O . LYS A 1 120 ? 3.761 -5.811 -12.018 1.00 98.06 120 LYS A O 1
ATOM 955 N N . ASP A 1 121 ? 4.962 -3.905 -11.855 1.00 97.62 121 ASP A N 1
ATOM 956 C CA . ASP A 1 121 ? 4.187 -3.065 -12.768 1.00 97.62 121 ASP A CA 1
ATOM 957 C C . ASP A 1 121 ? 2.701 -2.921 -12.377 1.00 97.62 121 ASP A C 1
ATOM 959 O O . ASP A 1 121 ? 1.877 -2.536 -13.204 1.00 97.62 121 ASP A O 1
ATOM 963 N N . GLY A 1 122 ? 2.345 -3.224 -11.120 1.00 97.56 122 GLY A N 1
ATOM 964 C CA . GLY A 1 122 ? 0.970 -3.156 -10.620 1.00 97.56 122 GLY A CA 1
ATOM 965 C C . GLY A 1 122 ? 0.049 -4.248 -11.170 1.00 97.56 122 GLY A C 1
ATOM 966 O O . GLY A 1 122 ? -1.169 -4.074 -11.157 1.00 97.56 122 GLY A O 1
ATOM 967 N N . ALA A 1 123 ? 0.605 -5.358 -11.674 1.00 97.81 123 ALA A N 1
ATOM 968 C CA . ALA A 1 123 ? -0.161 -6.404 -12.358 1.00 97.81 123 ALA A CA 1
ATOM 969 C C . ALA A 1 123 ? -1.250 -7.045 -11.476 1.00 97.81 123 ALA A C 1
ATOM 971 O O . ALA A 1 123 ? -2.346 -7.341 -11.953 1.00 97.81 123 ALA A O 1
ATOM 972 N N . GLU A 1 124 ? -0.950 -7.240 -10.194 1.00 98.50 124 GLU A N 1
ATOM 973 C CA . GLU A 1 124 ? -1.872 -7.711 -9.165 1.00 98.50 124 GLU A CA 1
ATOM 974 C C . GLU A 1 124 ? -1.410 -7.226 -7.786 1.00 98.50 124 GLU A C 1
ATOM 976 O O . GLU A 1 124 ? -0.303 -6.707 -7.627 1.00 98.50 124 GLU A O 1
ATOM 981 N N . ALA A 1 125 ? -2.261 -7.398 -6.783 1.00 98.75 125 ALA A N 1
ATOM 982 C CA . ALA A 1 125 ? -1.896 -7.224 -5.393 1.00 98.75 125 ALA A CA 1
ATOM 983 C C . ALA A 1 125 ? -2.387 -8.414 -4.577 1.00 98.75 125 ALA A C 1
ATOM 985 O O . ALA A 1 125 ? -3.490 -8.915 -4.794 1.00 98.75 125 ALA A O 1
ATOM 986 N N . SER A 1 126 ? -1.591 -8.832 -3.605 1.00 98.69 126 SER A N 1
ATOM 987 C CA . SER A 1 126 ? -1.974 -9.858 -2.638 1.00 98.69 126 SER A CA 1
ATOM 988 C C . SER A 1 126 ? -1.893 -9.308 -1.228 1.00 98.69 126 SER A C 1
ATOM 990 O O . SER A 1 126 ? -1.078 -8.429 -0.959 1.00 98.69 126 SER A O 1
ATOM 992 N N . TYR A 1 127 ? -2.708 -9.833 -0.323 1.00 98.69 127 TYR A N 1
ATOM 993 C CA . TYR A 1 127 ? -2.595 -9.528 1.095 1.00 98.69 127 TYR A CA 1
ATOM 994 C C . TYR A 1 127 ? -2.493 -10.800 1.924 1.00 98.69 127 TYR A C 1
ATOM 996 O O . TYR A 1 127 ? -3.078 -11.830 1.585 1.00 98.69 127 TYR A O 1
ATOM 1004 N N . TYR A 1 128 ? -1.810 -10.679 3.053 1.00 98.56 128 TYR A N 1
ATOM 1005 C CA . TYR A 1 128 ? -1.863 -11.616 4.163 1.00 98.56 128 TYR A CA 1
ATOM 1006 C C . TYR A 1 128 ? -2.032 -10.810 5.448 1.00 98.56 128 TYR A C 1
ATOM 1008 O O . TYR A 1 128 ? -1.347 -9.810 5.648 1.00 98.56 128 TYR A O 1
ATOM 1016 N N . GLY A 1 129 ? -2.942 -11.226 6.320 1.00 98.25 129 GLY A N 1
ATOM 1017 C CA . GLY A 1 129 ? -3.115 -10.608 7.624 1.00 98.25 129 GLY A CA 1
ATOM 1018 C C . GLY A 1 129 ? -3.421 -11.621 8.713 1.00 98.25 129 GLY A C 1
ATOM 1019 O O . GLY A 1 129 ? -4.054 -12.647 8.467 1.00 98.25 129 GLY A O 1
ATOM 1020 N N . ASP A 1 130 ? -3.001 -11.307 9.930 1.00 97.56 130 ASP A N 1
ATOM 1021 C CA . ASP A 1 130 ? -3.229 -12.104 11.128 1.00 97.56 130 ASP A CA 1
ATOM 1022 C C . ASP A 1 130 ? -3.551 -11.216 12.335 1.00 97.56 130 ASP A C 1
ATOM 1024 O O . ASP A 1 130 ? -3.267 -10.022 12.341 1.00 97.56 130 ASP A O 1
ATOM 1028 N N . ASN A 1 131 ? -4.156 -11.798 13.370 1.00 95.69 131 ASN A N 1
ATOM 1029 C CA . ASN A 1 131 ? -4.480 -11.100 14.621 1.00 95.69 131 ASN A CA 1
ATOM 1030 C C . ASN A 1 131 ? -3.493 -11.392 15.767 1.00 95.69 131 ASN 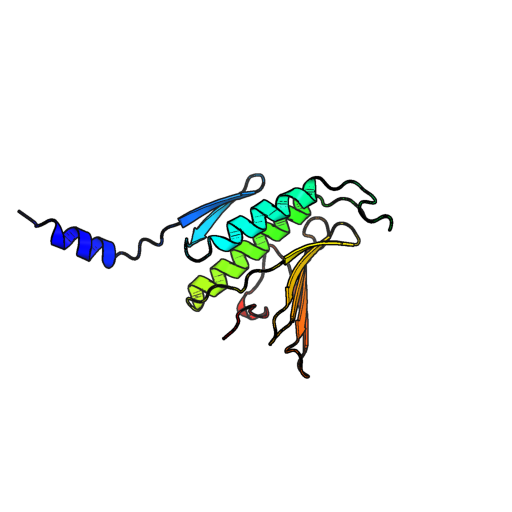A C 1
ATOM 1032 O O . ASN A 1 131 ? -3.895 -11.398 16.933 1.00 95.69 131 ASN A O 1
ATOM 1036 N N . LYS A 1 132 ? -2.245 -11.768 15.450 1.00 94.12 132 LYS A N 1
ATOM 1037 C CA . LYS A 1 132 ? -1.214 -12.221 16.410 1.00 94.12 132 LYS A CA 1
ATOM 1038 C C . LYS A 1 132 ? -1.663 -13.347 17.350 1.00 94.12 132 LYS A C 1
ATOM 1040 O O . LYS A 1 132 ? -1.058 -13.589 18.393 1.00 94.12 132 LYS A O 1
ATOM 1045 N N . SER A 1 133 ? -2.724 -14.060 16.979 1.00 92.38 133 SER A N 1
ATOM 1046 C CA . SER A 1 133 ? -3.290 -15.159 17.750 1.00 92.38 133 SER A CA 1
ATOM 1047 C C . SER A 1 133 ? -3.547 -16.364 16.849 1.00 92.38 133 SER A C 1
ATOM 1049 O O . SER A 1 133 ? -2.634 -17.142 16.592 1.00 92.38 133 SER A O 1
ATOM 1051 N N . SER A 1 134 ? -4.779 -16.559 16.386 1.00 94.00 134 SER A N 1
ATOM 1052 C CA . SER A 1 134 ? -5.196 -17.779 15.679 1.00 94.00 134 SER A CA 1
ATOM 1053 C C . SER A 1 134 ? -5.994 -17.514 14.410 1.00 94.00 134 SER A C 1
ATOM 1055 O O . SER A 1 134 ? -6.303 -18.458 13.685 1.00 94.00 134 SER A O 1
ATOM 1057 N N . GLN A 1 135 ? -6.330 -16.253 14.129 1.00 97.19 135 GLN A N 1
ATOM 1058 C CA . GLN A 1 135 ? -7.054 -15.885 12.924 1.00 97.19 135 GLN A CA 1
ATOM 1059 C C . GLN A 1 135 ? -6.086 -15.304 11.902 1.00 97.19 135 GLN A C 1
ATOM 1061 O O . GLN A 1 135 ? -5.309 -14.406 12.220 1.00 97.19 135 GLN A O 1
ATOM 1066 N N . MET A 1 136 ? -6.195 -15.809 10.677 1.00 97.69 136 MET A N 1
ATOM 1067 C CA . MET A 1 136 ? -5.476 -15.327 9.505 1.00 97.69 136 MET A CA 1
ATOM 1068 C C . MET A 1 136 ? -6.442 -15.146 8.332 1.00 97.69 136 MET A C 1
ATOM 1070 O O . MET A 1 136 ? -7.521 -15.748 8.305 1.00 97.69 136 MET A O 1
ATOM 1074 N N . THR A 1 137 ? -6.062 -14.310 7.377 1.00 98.19 137 THR A N 1
ATOM 1075 C CA . THR A 1 137 ? -6.774 -14.080 6.121 1.00 98.19 137 THR A CA 1
ATOM 1076 C C . THR A 1 137 ? -5.772 -13.750 5.024 1.00 98.19 137 THR A C 1
ATOM 1078 O O . THR A 1 137 ? -4.784 -13.066 5.269 1.00 98.19 137 THR A O 1
ATOM 1081 N N . GLU A 1 138 ? -6.039 -14.213 3.813 1.00 98.50 138 GLU A N 1
ATOM 1082 C CA . GLU A 1 138 ? -5.226 -13.927 2.636 1.00 98.50 138 GLU A CA 1
ATOM 1083 C C . GLU A 1 138 ? -6.121 -13.754 1.411 1.00 98.50 138 GLU A C 1
ATOM 1085 O O . GLU A 1 138 ? -7.290 -14.162 1.415 1.00 98.50 138 GLU A O 1
ATOM 1090 N N . GLY A 1 139 ? -5.597 -13.121 0.369 1.00 98.50 139 GLY A N 1
ATOM 1091 C CA . GLY A 1 139 ? -6.336 -12.928 -0.870 1.00 98.50 139 GLY A CA 1
ATOM 1092 C C . GLY A 1 139 ? -5.564 -12.147 -1.920 1.00 98.50 139 GLY A C 1
ATOM 1093 O O . GLY A 1 139 ? -4.464 -11.660 -1.675 1.00 98.50 139 GLY A O 1
ATOM 1094 N N . VAL A 1 140 ? -6.174 -12.032 -3.099 1.00 98.56 140 VAL A N 1
ATOM 1095 C CA . VAL A 1 140 ? -5.633 -11.333 -4.271 1.00 98.56 140 VAL A CA 1
ATOM 1096 C C . VAL A 1 140 ? -6.681 -10.358 -4.803 1.00 98.56 140 VAL A C 1
ATOM 1098 O O . VAL A 1 140 ? -7.882 -10.639 -4.756 1.00 98.56 140 VAL A O 1
ATOM 1101 N N . PHE A 1 141 ? -6.243 -9.205 -5.299 1.00 98.69 141 PHE A N 1
ATOM 1102 C CA . PHE A 1 141 ? -7.087 -8.152 -5.853 1.00 98.69 141 PHE A CA 1
ATOM 1103 C C . PHE A 1 141 ? -6.326 -7.308 -6.888 1.00 98.69 141 PHE A C 1
ATOM 1105 O O . PHE A 1 141 ? -5.114 -7.426 -7.045 1.00 98.69 141 PHE A O 1
ATOM 1112 N N . ASN A 1 142 ? -7.043 -6.447 -7.612 1.00 98.50 142 ASN A N 1
ATOM 1113 C CA . ASN A 1 142 ? -6.430 -5.469 -8.509 1.00 98.50 142 ASN A CA 1
ATOM 1114 C C . ASN A 1 142 ? -6.148 -4.164 -7.730 1.00 98.50 142 ASN A C 1
ATOM 1116 O O . ASN A 1 142 ? -7.100 -3.564 -7.222 1.00 98.50 142 ASN A O 1
ATOM 1120 N N . PRO A 1 143 ? -4.891 -3.685 -7.641 1.00 98.12 143 PRO A N 1
ATOM 1121 C CA . PRO A 1 143 ? -4.548 -2.491 -6.860 1.00 98.12 143 PRO A CA 1
ATOM 1122 C C . PRO A 1 143 ? -5.161 -1.187 -7.393 1.00 98.12 143 PRO A C 1
ATOM 1124 O O . PRO A 1 143 ? -5.270 -0.216 -6.644 1.00 98.12 143 PRO A O 1
ATOM 1127 N N . HIS A 1 144 ? -5.606 -1.169 -8.651 1.00 97.25 144 HIS A N 1
ATOM 1128 C CA . HIS A 1 144 ? -6.283 -0.034 -9.284 1.00 97.25 144 HIS A CA 1
ATOM 1129 C C . HIS A 1 144 ? -7.816 -0.118 -9.210 1.00 97.25 144 HIS A C 1
ATOM 1131 O O . HIS A 1 144 ? -8.502 0.884 -9.402 1.00 97.25 144 HIS A O 1
ATOM 1137 N N . GLU A 1 145 ? -8.377 -1.300 -8.938 1.00 97.12 145 GLU A N 1
ATOM 1138 C CA . GLU A 1 145 ? -9.824 -1.523 -8.892 1.00 97.12 145 GLU A CA 1
ATOM 1139 C C . GLU A 1 145 ? -10.176 -2.589 -7.846 1.00 97.12 145 GLU A C 1
ATOM 1141 O O . GLU A 1 145 ? -10.154 -3.793 -8.107 1.00 97.12 145 GLU A O 1
ATOM 1146 N N . PHE A 1 146 ? -10.523 -2.145 -6.638 1.00 97.56 146 PHE A N 1
ATOM 1147 C CA . PHE A 1 146 ? -10.830 -3.035 -5.521 1.00 97.56 146 PHE A CA 1
ATOM 1148 C C . PHE A 1 146 ? -12.049 -2.577 -4.723 1.00 97.56 146 PHE A C 1
ATOM 1150 O O . PHE A 1 146 ? -12.384 -1.395 -4.646 1.00 97.56 146 PHE A O 1
ATOM 1157 N N . ASN A 1 147 ? -12.710 -3.539 -4.078 1.00 96.25 147 ASN A N 1
ATOM 1158 C CA . ASN A 1 147 ? -13.790 -3.269 -3.139 1.00 96.25 147 ASN A CA 1
ATOM 1159 C C . ASN A 1 147 ? -13.227 -3.226 -1.716 1.00 96.25 147 ASN A C 1
ATOM 1161 O O . ASN A 1 147 ? -12.881 -4.267 -1.159 1.00 96.25 147 ASN A O 1
ATOM 1165 N N . ILE A 1 148 ? -13.196 -2.037 -1.106 1.00 95.56 148 ILE A N 1
ATOM 1166 C CA . ILE A 1 148 ? -12.669 -1.839 0.255 1.00 95.56 148 ILE A CA 1
ATOM 1167 C C . ILE A 1 148 ? -13.346 -2.730 1.309 1.00 95.56 148 ILE A C 1
ATOM 1169 O O . ILE A 1 148 ? -12.733 -3.073 2.312 1.00 95.56 148 ILE A O 1
ATOM 1173 N N . ASN A 1 149 ? -14.593 -3.153 1.084 1.00 95.69 149 ASN A N 1
ATOM 1174 C CA . ASN A 1 149 ? -15.320 -4.008 2.026 1.00 95.69 149 ASN A CA 1
ATOM 1175 C C . ASN A 1 149 ? -14.833 -5.463 2.036 1.00 95.69 149 ASN A C 1
ATOM 1177 O O . ASN A 1 149 ? -15.245 -6.228 2.903 1.00 95.69 149 ASN A O 1
ATOM 1181 N N . LEU A 1 150 ? -14.004 -5.851 1.065 1.00 96.81 150 LEU A N 1
ATOM 1182 C CA . LEU A 1 150 ? -13.418 -7.186 0.968 1.00 96.81 150 LEU A CA 1
ATOM 1183 C C . LEU A 1 150 ? -11.960 -7.223 1.440 1.00 96.81 150 LEU A C 1
ATOM 1185 O O . LEU A 1 150 ? -11.369 -8.297 1.456 1.00 96.81 150 LEU A O 1
ATOM 1189 N N . LEU A 1 151 ? -11.386 -6.078 1.825 1.00 97.38 151 LEU A N 1
ATOM 1190 C CA . LEU A 1 151 ? -10.015 -5.995 2.320 1.00 97.38 151 LEU A CA 1
ATOM 1191 C C . LEU A 1 151 ? -9.980 -5.884 3.853 1.00 97.38 151 LEU A C 1
ATOM 1193 O O . LEU A 1 151 ? -10.859 -5.244 4.445 1.00 97.38 151 LEU A O 1
ATOM 1197 N N . PRO A 1 152 ? -8.953 -6.452 4.513 1.00 96.25 152 PRO A N 1
ATOM 1198 C CA . PRO A 1 152 ? -8.672 -6.168 5.916 1.00 96.25 152 PRO A CA 1
ATOM 1199 C C . PRO A 1 152 ? -8.458 -4.666 6.144 1.00 96.25 152 PRO A C 1
ATOM 1201 O O . PRO A 1 152 ? -7.944 -3.962 5.271 1.00 96.25 152 PRO A O 1
ATOM 1204 N N . LYS A 1 153 ? -8.839 -4.165 7.323 1.00 96.00 153 LYS A N 1
ATOM 1205 C CA . LYS A 1 153 ? -8.655 -2.759 7.711 1.00 96.00 153 LYS A CA 1
ATOM 1206 C C . LYS A 1 153 ? -7.466 -2.637 8.662 1.00 96.00 153 LYS A C 1
ATOM 1208 O O . LYS A 1 153 ? -7.517 -3.198 9.750 1.00 96.00 153 LYS A O 1
ATOM 1213 N N . ALA A 1 154 ? -6.441 -1.895 8.259 1.00 96.62 154 ALA A N 1
ATOM 1214 C CA . ALA A 1 154 ? -5.254 -1.599 9.052 1.00 96.62 154 ALA A CA 1
ATOM 1215 C C . ALA A 1 154 ? -5.538 -0.459 10.037 1.00 96.62 154 ALA A C 1
ATOM 1217 O O . ALA A 1 154 ? -5.102 0.675 9.840 1.00 96.62 154 ALA A O 1
ATOM 1218 N N . ILE A 1 155 ? -6.359 -0.745 11.043 1.00 95.12 155 ILE A N 1
ATOM 1219 C CA . ILE A 1 155 ? -6.715 0.192 12.107 1.00 95.12 155 ILE A CA 1
ATOM 1220 C C . ILE A 1 155 ? -6.574 -0.503 13.457 1.00 95.12 155 ILE A C 1
ATOM 1222 O O . ILE A 1 155 ? -7.087 -1.607 13.654 1.00 95.12 155 ILE A O 1
ATOM 1226 N N . THR A 1 156 ? -5.918 0.162 14.400 1.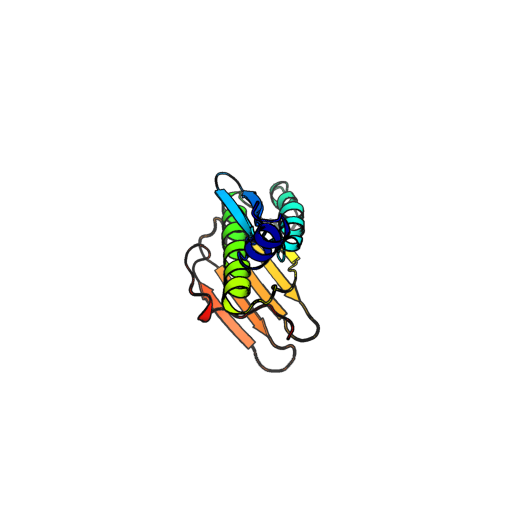00 87.94 156 THR A N 1
ATOM 1227 C CA . THR A 1 156 ? -5.953 -0.223 15.808 1.00 87.94 156 THR A CA 1
ATOM 1228 C C . THR A 1 156 ? -7.194 0.410 16.436 1.00 87.94 156 THR A C 1
ATOM 1230 O O . THR A 1 156 ? -7.325 1.635 16.451 1.00 87.94 156 THR A O 1
ATOM 1233 N N . LEU A 1 157 ? -8.124 -0.434 16.893 1.00 72.12 157 LEU A N 1
ATOM 1234 C CA . LEU A 1 157 ? -9.371 -0.024 17.555 1.00 72.12 157 LEU A CA 1
ATOM 1235 C C . LEU A 1 157 ? -9.169 0.302 19.040 1.00 72.12 157 LEU A C 1
ATOM 1237 O O . LEU A 1 157 ? -8.343 -0.379 19.689 1.00 72.12 157 LEU A O 1
#

Organism: NCBI:txid433724

Radius of gyration: 18.33 Å; chains: 1; bounding box: 48×62×33 Å

Secondary structure (DSSP, 8-state):
---HHHHHHHHHHTT---EEEEEETTEEEEEEGGGHHHHHHHHHHGGGGGPPTTTTSS-PPPPPHHHHHHHHHHHHHHHHHHHHHHSPPPPPPEEEE-GGG-EEEEEE-SS-EEEEEE-GGGS-EEEEEE-SSS-EEEEEEBTTB--GGGSPP----

pLDDT: mean 91.58, std 13.5, range [47.12, 98.81]

Sequence (157 aa):
MATLNSLDSFLSSINIQRLETYTCENEVFSIPTELRNLIAVLKKAETILELKDNWDEEGNEHISPATFSATVHFLITYAKNIFYHSGDCIDIPSIYPSSNGSIDIDWETETYGLIINIAKDGAEASYYGDNKSSQMTEGVFNPHEFNINLLPKAITL